Protein AF-A0A9Q0KIS9-F1 (afdb_monomer)

InterPro domains:
  IPR013187 F-box associated beta-propeller, type 3 [PF08268] (16-140)
  IPR017451 F-box associated beta-propeller domain [TIGR01640] (16-141)

Organism: NCBI:txid273540

pLDDT: mean 76.99, std 17.75, range [32.56, 96.44]

Secondary structure (DSSP, 8-state):
------PPP----S-----EEEEEPSTT-EEEEE---SEEE--S--EEETTEEEEEEEETTTTEEEEEEEETTTTEEEEEPPPTT--TTS-EEEEEEETTEEEEEEE-TTS-EEEEEESSTT-GGGEEEEEEE---S-TT-HHHHHHHHHH---

Nearest PDB structures (foldseek):
  8pju-assembly1_A  TM=6.476E-01  e=8.040E-02  synthetic construct
  5n4f-assembly1_A  TM=5.275E-01  e=2.453E-01  Galerina marginata
  5y2z-assembly3_F  TM=4.419E-01  e=1.604E-01  Homo sapiens
  8blw-assembly1_B  TM=4.353E-01  e=4.400E-01  Bacteroides thetaiotaomicron VPI-5482
  5e6s-assembly3_E  TM=5.344E-01  e=5.632E+00  Homo sapiens

Radius of gyration: 17.61 Å; Cα contacts (8 Å, |Δi|>4): 265; chains: 1; bounding box: 42×49×44 Å

Mean predicted aligned error: 11.22 Å

Solvent-accessible surface area (backbone atoms only — not comparable to full-atom values): 9385 Å² total; per-residue (Å²): 136,81,82,86,82,82,74,89,81,84,78,88,67,102,61,70,61,42,78,45,75,50,72,50,87,62,99,77,56,44,78,44,79,46,90,51,63,41,30,45,73,78,55,95,49,54,15,71,42,94,69,20,44,31,30,50,24,30,40,58,92,80,62,46,59,30,34,37,33,44,30,70,88,80,70,42,79,48,79,36,65,56,48,87,93,65,58,73,85,56,63,73,50,53,32,36,62,55,98,86,24,52,26,43,36,35,58,43,96,82,60,28,34,38,38,32,32,31,74,43,83,83,41,44,83,36,49,39,78,76,52,71,50,72,57,77,89,52,92,80,45,64,67,54,50,48,51,44,67,76,64,66,80,132

Structure (mmCIF, N/CA/C/O backbone):
data_AF-A0A9Q0KIS9-F1
#
_entry.id   AF-A0A9Q0KIS9-F1
#
loop_
_atom_site.group_PDB
_atom_site.id
_atom_site.type_symbol
_atom_site.label_atom_id
_atom_site.label_alt_id
_atom_site.label_comp_id
_atom_site.label_asym_id
_atom_site.label_entity_id
_atom_site.label_seq_id
_atom_site.pdbx_PDB_ins_code
_atom_site.Cartn_x
_atom_site.Cartn_y
_atom_site.Cartn_z
_atom_site.occupancy
_atom_site.B_iso_or_equiv
_atom_site.auth_seq_id
_atom_site.auth_comp_id
_atom_site.auth_asym_id
_atom_site.auth_atom_id
_atom_site.pdbx_PDB_model_num
ATOM 1 N N . MET A 1 1 ? -21.658 38.126 9.315 1.00 38.50 1 MET A N 1
ATOM 2 C CA . MET A 1 1 ? -21.407 36.907 10.105 1.00 38.50 1 MET A CA 1
ATOM 3 C C . MET A 1 1 ? -20.634 35.994 9.173 1.00 38.50 1 MET A C 1
ATOM 5 O O . MET A 1 1 ? -21.249 35.427 8.286 1.00 38.50 1 MET A O 1
ATOM 9 N N . TYR A 1 2 ? -19.303 36.038 9.229 1.00 36.03 2 TYR A N 1
ATOM 10 C CA . TYR A 1 2 ? -18.444 35.225 8.365 1.00 36.03 2 TYR A CA 1
ATOM 11 C C . TYR A 1 2 ? -18.219 33.882 9.059 1.00 36.03 2 TYR A C 1
ATOM 13 O O . TYR A 1 2 ? -17.902 33.867 10.246 1.00 36.03 2 TYR A O 1
ATOM 21 N N . GLU A 1 3 ? -18.450 32.785 8.345 1.00 41.38 3 GLU A N 1
ATOM 22 C CA . GLU A 1 3 ? -18.089 31.442 8.797 1.00 41.38 3 GLU A CA 1
ATOM 23 C C . GLU A 1 3 ? -16.563 31.308 8.740 1.00 41.38 3 GLU A C 1
ATOM 25 O O . GLU A 1 3 ? -15.950 31.515 7.691 1.00 41.38 3 GLU A 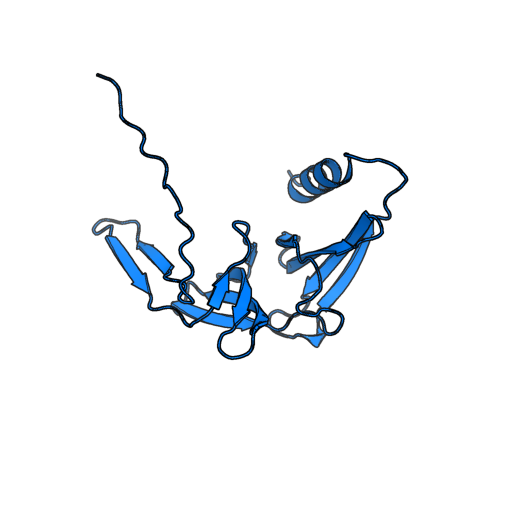O 1
ATOM 30 N N . GLU A 1 4 ? -15.939 31.014 9.880 1.00 39.81 4 GLU A N 1
ATOM 31 C CA . GLU A 1 4 ? -14.526 30.652 9.940 1.00 39.81 4 GLU A CA 1
ATOM 32 C C . GLU A 1 4 ? -14.370 29.210 9.449 1.00 39.81 4 GLU A C 1
ATOM 34 O O . GLU A 1 4 ? -14.816 28.264 10.096 1.00 39.81 4 GLU A O 1
ATOM 39 N N . TYR A 1 5 ? -13.740 29.042 8.287 1.00 42.53 5 TYR A N 1
ATOM 40 C CA . TYR A 1 5 ? -13.314 27.738 7.791 1.00 42.53 5 TYR A CA 1
ATOM 41 C C . TYR A 1 5 ? -11.882 27.481 8.258 1.00 42.53 5 TYR A C 1
ATOM 43 O O . TYR A 1 5 ? -10.929 28.058 7.732 1.00 42.53 5 TYR A O 1
ATOM 51 N N . THR A 1 6 ? -11.727 26.602 9.244 1.00 42.22 6 THR A N 1
ATOM 52 C CA . THR A 1 6 ? -10.417 26.097 9.660 1.00 42.22 6 THR A CA 1
ATOM 53 C C . THR A 1 6 ? -10.070 24.885 8.804 1.00 42.22 6 THR A C 1
ATOM 55 O O . THR A 1 6 ? -10.648 23.812 8.963 1.00 42.22 6 THR A O 1
ATOM 58 N N . PHE A 1 7 ? -9.133 25.053 7.874 1.00 41.19 7 PHE A N 1
ATOM 59 C CA . PHE A 1 7 ? -8.521 23.934 7.158 1.00 41.19 7 PHE A CA 1
ATOM 60 C C . PHE A 1 7 ? -7.570 23.183 8.105 1.00 41.19 7 PHE A C 1
ATOM 62 O O . PHE A 1 7 ? -6.875 23.836 8.888 1.00 41.19 7 PHE A O 1
ATOM 69 N N . PRO A 1 8 ? -7.492 21.841 8.054 1.00 36.25 8 PRO A N 1
ATOM 70 C CA . PRO A 1 8 ? -6.537 21.104 8.870 1.00 36.25 8 PRO A CA 1
ATOM 71 C C . PRO A 1 8 ? -5.104 21.494 8.477 1.00 36.25 8 PRO A C 1
ATOM 73 O O . PRO A 1 8 ? -4.677 21.283 7.341 1.00 36.25 8 PRO A O 1
ATOM 76 N N . GLN A 1 9 ? -4.362 22.080 9.420 1.00 36.84 9 GLN A N 1
ATOM 77 C CA . GLN A 1 9 ? -2.913 22.224 9.315 1.00 36.84 9 GLN A CA 1
ATOM 78 C C . GLN A 1 9 ? -2.264 20.899 9.713 1.00 36.84 9 GLN A C 1
ATOM 80 O O . GLN A 1 9 ? -2.479 20.407 10.818 1.00 36.84 9 GLN A O 1
ATOM 85 N N . VAL A 1 10 ? -1.472 20.328 8.807 1.00 37.47 10 VAL A N 1
ATOM 86 C CA . VAL A 1 10 ? -0.609 19.181 9.099 1.00 37.47 10 VAL A CA 1
ATOM 87 C C . VAL A 1 10 ? 0.781 19.727 9.406 1.00 37.47 10 VAL A C 1
ATOM 89 O O . VAL A 1 10 ? 1.466 20.221 8.510 1.00 37.47 10 VAL A O 1
ATOM 92 N N . THR A 1 11 ? 1.181 19.664 10.674 1.00 32.56 11 THR A N 1
ATOM 93 C CA . THR A 1 11 ? 2.556 19.929 11.111 1.00 32.56 11 THR A CA 1
ATOM 94 C C . THR A 1 11 ? 3.303 18.601 11.105 1.00 32.56 11 THR A C 1
ATOM 96 O O . THR A 1 11 ? 2.927 17.684 11.830 1.00 32.56 11 THR A O 1
ATOM 99 N N . ILE A 1 12 ? 4.332 18.474 10.267 1.00 41.53 12 ILE A N 1
ATOM 100 C CA . ILE A 1 12 ? 5.196 17.290 10.243 1.00 41.53 12 ILE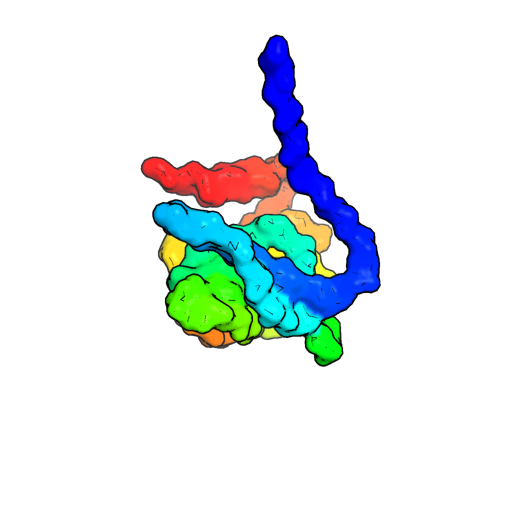 A CA 1
ATOM 101 C C . ILE A 1 12 ? 6.306 17.531 11.269 1.00 41.53 12 ILE A C 1
ATOM 103 O O . ILE A 1 12 ? 7.300 18.189 10.971 1.00 41.53 12 ILE A O 1
ATOM 107 N N . GLU A 1 13 ? 6.106 17.055 12.495 1.00 39.78 13 GLU A N 1
ATOM 108 C CA . GLU A 1 13 ? 7.193 16.872 13.459 1.00 39.78 13 GLU A CA 1
ATOM 109 C C . GLU A 1 13 ? 7.700 15.424 13.330 1.00 39.78 13 GLU A C 1
ATOM 111 O O . GLU A 1 13 ? 6.901 14.517 13.099 1.00 39.78 13 GLU A O 1
ATOM 116 N N . GLU A 1 14 ? 9.016 15.198 13.413 1.00 44.97 14 GLU A N 1
ATOM 117 C CA . GLU A 1 14 ? 9.650 13.874 13.279 1.00 44.97 14 GLU A CA 1
ATOM 118 C C . GLU A 1 14 ? 9.183 12.906 14.387 1.00 44.97 14 GLU A C 1
ATOM 120 O O . GLU A 1 14 ? 9.858 12.713 15.395 1.00 44.97 14 GLU A O 1
ATOM 125 N N . TYR A 1 15 ? 8.021 12.275 14.207 1.00 44.94 15 TYR A N 1
ATOM 126 C CA . TYR A 1 15 ? 7.494 11.242 15.097 1.00 44.94 15 TYR A CA 1
ATOM 127 C C . TYR A 1 15 ? 7.070 10.013 14.288 1.00 44.94 15 TYR A C 1
ATOM 129 O O . TYR A 1 15 ? 6.259 10.072 13.369 1.00 44.94 15 TYR A O 1
ATOM 137 N N . THR A 1 16 ? 7.652 8.868 14.637 1.00 56.06 16 THR A N 1
ATOM 138 C CA . THR A 1 16 ? 7.565 7.563 13.955 1.00 56.06 16 THR A CA 1
ATOM 139 C C . THR A 1 16 ? 6.250 6.807 14.204 1.00 56.06 16 THR A C 1
ATOM 141 O O . THR A 1 16 ? 6.210 5.574 14.132 1.00 56.06 16 THR A O 1
ATOM 144 N N . HIS A 1 17 ? 5.171 7.526 14.520 1.00 63.41 17 HIS A N 1
ATOM 145 C CA . HIS A 1 17 ? 3.875 6.956 14.874 1.00 63.41 17 HIS A CA 1
ATOM 146 C C . HIS A 1 17 ? 2.781 7.547 13.984 1.00 63.41 17 HIS A C 1
ATOM 148 O O . HIS A 1 17 ? 2.532 8.750 14.016 1.00 63.41 17 HIS A O 1
ATOM 154 N N . THR A 1 18 ? 2.147 6.700 13.172 1.00 69.75 18 THR A N 1
ATOM 155 C CA . THR A 1 18 ? 0.957 7.091 12.412 1.00 69.75 18 THR A CA 1
ATOM 156 C C . THR A 1 18 ? -0.271 6.811 13.267 1.00 69.75 18 THR A C 1
ATOM 158 O O . THR A 1 18 ? -0.656 5.656 13.433 1.00 69.75 18 THR A O 1
ATOM 161 N N . ASP A 1 19 ? -0.902 7.870 13.761 1.00 75.00 19 ASP A N 1
ATOM 162 C CA . ASP A 1 19 ? -2.233 7.800 14.357 1.00 75.00 19 ASP A CA 1
ATOM 163 C C . ASP A 1 19 ? -3.295 7.800 13.257 1.00 75.00 19 ASP A C 1
ATOM 165 O O . ASP A 1 19 ? -3.316 8.695 12.407 1.00 75.00 19 ASP A O 1
ATOM 169 N N . ILE A 1 20 ? -4.218 6.835 13.288 1.00 76.50 20 ILE A N 1
ATOM 170 C CA . ILE A 1 20 ? -5.411 6.879 12.439 1.00 76.50 20 ILE A CA 1
ATOM 171 C C . ILE A 1 20 ? -6.633 7.192 13.280 1.00 76.50 20 ILE A C 1
ATOM 173 O O . ILE A 1 20 ? -6.976 6.495 14.233 1.00 76.50 20 ILE A O 1
ATOM 177 N N . TRP A 1 21 ? -7.331 8.238 12.862 1.00 83.94 21 TRP A N 1
ATOM 178 C CA . TRP A 1 21 ? -8.596 8.647 13.437 1.00 83.94 21 TRP A CA 1
ATOM 179 C C . TRP A 1 21 ? -9.728 8.214 12.520 1.00 83.94 21 TRP A C 1
ATOM 181 O O . TRP A 1 21 ? -9.785 8.608 11.356 1.00 83.94 21 TRP A O 1
ATOM 191 N N . VAL A 1 22 ? -10.650 7.422 13.060 1.00 84.00 22 VAL A N 1
ATOM 192 C CA . VAL A 1 22 ? -11.856 7.004 12.346 1.00 84.00 22 VAL A CA 1
ATOM 193 C C . VAL A 1 22 ? -13.036 7.804 12.866 1.00 84.00 22 VAL A C 1
ATOM 195 O O . VAL A 1 22 ? -13.310 7.833 14.070 1.00 84.00 22 VAL A O 1
ATOM 198 N N . TYR A 1 23 ? -13.748 8.444 11.942 1.00 86.50 23 TYR A N 1
ATOM 199 C CA . TYR A 1 23 ? -15.023 9.084 12.223 1.00 86.50 23 TYR A CA 1
ATOM 200 C C . TYR A 1 23 ? -16.163 8.146 11.857 1.00 86.50 23 TYR A C 1
ATOM 202 O O . TYR A 1 23 ? -16.311 7.752 10.702 1.00 86.50 23 TYR A O 1
ATOM 210 N N . THR A 1 24 ? -16.992 7.806 12.838 1.00 87.94 24 THR A N 1
ATOM 211 C CA . THR A 1 24 ? -18.240 7.085 12.575 1.00 87.94 24 THR A C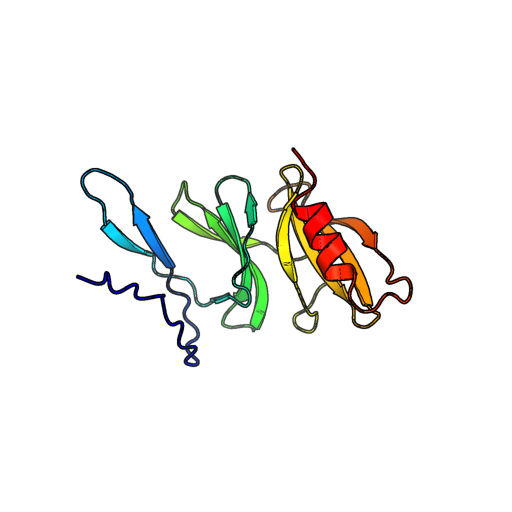A 1
ATOM 212 C C . THR A 1 24 ? -19.347 8.102 12.351 1.00 87.94 24 THR A C 1
ATOM 214 O O . THR A 1 24 ? -19.587 8.935 13.220 1.00 87.94 24 THR A O 1
ATOM 217 N N . VAL A 1 25 ? -20.030 8.036 11.209 1.00 90.50 25 VAL A N 1
ATOM 218 C CA . VAL A 1 25 ? -21.190 8.888 10.912 1.00 90.50 25 VAL A CA 1
ATOM 219 C C . VAL A 1 25 ? -22.459 8.200 11.413 1.00 90.50 25 VAL A C 1
ATOM 221 O O . VAL A 1 25 ? -22.725 7.053 11.063 1.00 90.50 25 VAL A O 1
ATOM 224 N N . GLY A 1 26 ? -23.272 8.891 12.209 1.00 90.31 26 GLY A N 1
ATOM 225 C CA . GLY A 1 26 ? -24.565 8.380 12.659 1.00 90.31 26 GLY A CA 1
ATOM 226 C C . GLY A 1 26 ? -25.141 9.182 13.820 1.00 90.31 26 GLY A C 1
ATOM 227 O O . GLY A 1 26 ? -24.703 10.285 14.124 1.00 90.31 26 GLY A O 1
ATOM 228 N N . THR A 1 27 ? -26.127 8.621 14.513 1.00 87.56 27 THR A N 1
ATOM 229 C CA . THR A 1 27 ? -26.784 9.294 15.647 1.00 87.56 27 THR A CA 1
ATOM 230 C C . THR A 1 27 ? -25.823 9.595 16.803 1.00 87.56 27 THR A C 1
ATOM 232 O O . THR A 1 27 ? -26.028 10.562 17.526 1.00 87.56 27 THR A O 1
ATOM 235 N N . ASN A 1 28 ? -24.755 8.801 16.937 1.00 87.75 28 ASN A N 1
ATOM 236 C CA . ASN A 1 28 ? -23.675 8.985 17.909 1.00 87.75 28 ASN A CA 1
ATOM 237 C C . ASN A 1 28 ? -22.344 9.246 17.195 1.00 87.75 28 ASN A C 1
ATOM 239 O O . ASN A 1 28 ? -21.345 8.570 17.461 1.00 87.75 28 ASN A O 1
ATOM 243 N N . SER A 1 29 ? -22.345 10.183 16.243 1.00 92.88 29 SER A N 1
ATOM 244 C CA . SER A 1 29 ? -21.132 10.508 15.506 1.00 92.88 29 SER A CA 1
ATOM 245 C C . SER A 1 29 ? -19.987 10.867 16.442 1.00 92.88 29 SER A C 1
ATOM 247 O O . SER A 1 29 ? -20.107 11.753 17.288 1.00 92.88 29 SER A O 1
ATOM 249 N N . SER A 1 30 ? -18.865 10.181 16.280 1.00 94.38 30 SER A N 1
ATOM 250 C CA . SER A 1 30 ? -17.699 10.366 17.132 1.00 94.38 30 SER A CA 1
ATOM 251 C C . SER A 1 30 ? -16.421 10.042 16.380 1.00 94.38 30 SER A C 1
ATOM 253 O O . SER A 1 30 ? -16.400 9.229 15.452 1.00 94.38 30 SER A O 1
ATOM 255 N N . TRP A 1 31 ? -15.358 10.717 16.801 1.00 92.31 31 TRP A N 1
ATOM 256 C CA . TRP A 1 31 ? -13.994 10.369 16.449 1.00 92.31 31 TRP A CA 1
ATOM 257 C C . TRP A 1 31 ? -13.467 9.367 17.462 1.00 92.31 31 TRP A C 1
ATOM 259 O O . TRP A 1 31 ? -13.677 9.528 18.666 1.00 92.31 31 TRP A O 1
ATOM 269 N N . ARG A 1 32 ? -12.734 8.371 16.981 1.00 89.25 32 ARG A N 1
ATOM 270 C CA . ARG A 1 32 ? -11.909 7.525 17.836 1.00 89.25 32 ARG A CA 1
ATOM 271 C C . ARG A 1 32 ? -10.559 7.272 17.197 1.00 89.25 32 ARG A C 1
ATOM 273 O O . ARG A 1 32 ? -10.452 7.179 15.974 1.00 89.25 32 ARG A O 1
ATOM 280 N N . LEU A 1 33 ? -9.559 7.154 18.055 1.00 86.12 33 LEU A N 1
ATOM 281 C CA . LEU A 1 33 ? -8.220 6.756 17.674 1.00 86.12 33 LEU A CA 1
ATOM 282 C C . LEU A 1 33 ? -8.182 5.237 17.512 1.00 86.12 33 LEU A C 1
ATOM 284 O O . LEU A 1 33 ? -8.672 4.503 18.373 1.00 86.12 33 LEU A O 1
ATOM 288 N N . ILE A 1 34 ? -7.590 4.783 16.418 1.00 79.06 34 ILE A N 1
ATOM 289 C CA . ILE A 1 34 ? -7.130 3.412 16.265 1.00 79.06 34 ILE A CA 1
ATOM 290 C C . ILE A 1 34 ? -5.622 3.470 16.431 1.00 79.06 34 ILE A C 1
ATOM 292 O O . ILE A 1 34 ? -4.935 4.084 15.614 1.00 79.06 34 ILE A O 1
ATOM 296 N N . GLU A 1 35 ? -5.131 2.871 17.517 1.00 72.38 35 GLU A N 1
ATOM 297 C CA . GLU A 1 35 ? -3.698 2.811 17.792 1.00 72.38 35 GLU A CA 1
ATOM 298 C C . GLU A 1 35 ? -2.993 2.150 16.604 1.00 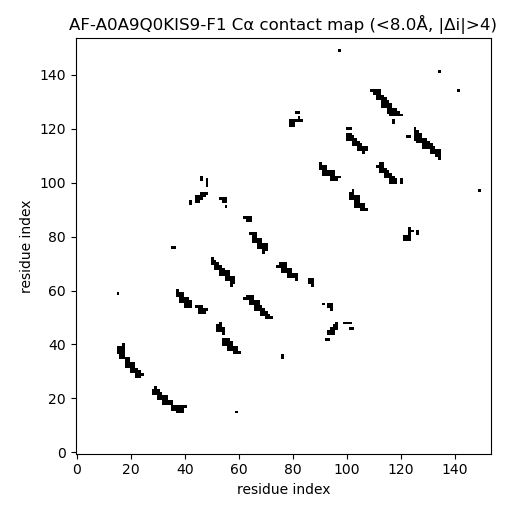72.38 35 GLU A C 1
ATOM 300 O O . GLU A 1 35 ? -3.251 0.994 16.253 1.00 72.38 35 GLU A O 1
ATOM 305 N N . GLY A 1 36 ? -2.154 2.940 15.938 1.00 65.19 36 GLY A N 1
ATOM 306 C CA . GLY A 1 36 ? -1.443 2.521 14.749 1.00 65.19 36 GLY A CA 1
ATOM 307 C C . GLY A 1 36 ? -0.205 1.709 15.090 1.00 65.19 36 GLY A C 1
ATOM 308 O O . GLY A 1 36 ? 0.418 1.853 16.143 1.00 65.19 36 GLY A O 1
ATOM 309 N N . ALA A 1 37 ? 0.200 0.859 14.157 1.00 63.16 37 ALA A N 1
ATOM 310 C CA . ALA A 1 37 ? 1.564 0.354 14.154 1.00 63.16 37 ALA A CA 1
ATOM 311 C C . ALA A 1 37 ? 2.532 1.470 13.716 1.00 63.16 37 ALA A C 1
ATOM 313 O O . ALA A 1 37 ? 2.140 2.445 13.071 1.00 63.16 37 ALA A O 1
ATOM 314 N N . THR A 1 38 ? 3.807 1.342 14.087 1.00 79.50 38 THR A N 1
ATOM 315 C CA . THR A 1 38 ? 4.862 2.315 13.769 1.00 79.50 38 THR A CA 1
ATOM 316 C C . THR A 1 38 ? 5.193 2.282 12.276 1.00 79.50 38 THR A C 1
ATOM 318 O O . THR A 1 38 ? 6.155 1.648 11.839 1.00 79.50 38 THR A O 1
ATOM 321 N N . TYR A 1 39 ? 4.348 2.940 11.491 1.00 81.44 39 TYR A N 1
ATOM 322 C CA . TYR A 1 39 ? 4.531 3.208 10.073 1.00 81.44 39 TYR A CA 1
ATOM 323 C C . TYR A 1 39 ? 4.694 4.711 9.856 1.00 81.44 39 TYR A C 1
AT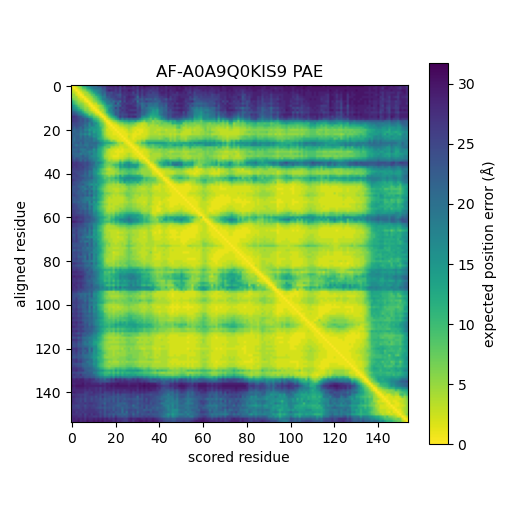OM 325 O O . TYR A 1 39 ? 4.154 5.516 10.614 1.00 81.44 39 TYR A O 1
ATOM 333 N N . SER A 1 40 ? 5.401 5.085 8.797 1.00 81.75 40 SER A N 1
ATOM 334 C CA . SER A 1 40 ? 5.463 6.455 8.287 1.00 81.75 40 SER A CA 1
ATOM 335 C C . SER A 1 40 ? 4.846 6.477 6.895 1.00 81.75 40 SER A C 1
ATOM 337 O O . SER A 1 40 ? 5.388 5.861 5.980 1.00 81.75 40 SER A O 1
ATOM 339 N N . ILE A 1 41 ? 3.691 7.128 6.748 1.00 81.06 41 ILE A N 1
ATOM 340 C CA . ILE A 1 41 ? 2.995 7.264 5.462 1.00 81.06 41 ILE A CA 1
ATOM 341 C C . ILE A 1 41 ? 3.633 8.406 4.663 1.00 81.06 41 ILE A C 1
ATOM 343 O O . ILE A 1 41 ? 3.744 9.524 5.161 1.00 81.06 41 ILE A O 1
ATOM 347 N N . HIS A 1 42 ? 4.020 8.132 3.415 1.00 71.75 42 HIS A N 1
ATOM 348 C CA . HIS A 1 42 ? 4.758 9.090 2.573 1.00 71.75 42 HIS A CA 1
ATOM 349 C C . HIS A 1 42 ? 3.875 9.920 1.643 1.00 71.75 42 HIS A C 1
ATOM 351 O O . HIS A 1 42 ? 4.331 10.912 1.082 1.00 71.75 42 HIS A O 1
ATOM 357 N N . SER A 1 43 ? 2.614 9.526 1.456 1.00 69.50 43 SER A N 1
ATOM 358 C CA . SER A 1 43 ? 1.719 10.147 0.478 1.00 69.50 43 SER A CA 1
ATOM 359 C C . SER A 1 43 ? 0.354 10.478 1.067 1.00 69.50 43 SER A C 1
ATOM 361 O O . SER A 1 43 ? -0.206 9.718 1.854 1.00 69.50 43 SER A O 1
ATOM 363 N N . ARG A 1 44 ? -0.208 11.615 0.637 1.00 67.88 44 ARG A N 1
ATOM 364 C CA . ARG A 1 44 ? -1.610 11.981 0.912 1.00 67.88 44 ARG A CA 1
ATOM 365 C C . ARG A 1 44 ? -2.597 11.172 0.070 1.00 67.88 44 ARG A C 1
ATOM 367 O O . ARG A 1 44 ? -3.768 11.057 0.431 1.00 67.88 44 ARG A O 1
ATOM 374 N N . ASN A 1 45 ? -2.136 10.642 -1.055 1.00 80.50 45 ASN A N 1
ATOM 375 C CA . ASN A 1 45 ? -2.967 9.860 -1.952 1.00 80.50 45 ASN A CA 1
ATOM 376 C C . ASN A 1 45 ? -3.112 8.432 -1.422 1.00 80.50 45 ASN A C 1
ATOM 378 O O . ASN A 1 45 ? -2.205 7.895 -0.782 1.00 80.50 45 ASN A O 1
ATOM 382 N N . HIS A 1 46 ? -4.258 7.831 -1.708 1.00 87.62 46 HIS A N 1
ATOM 383 C CA . HIS A 1 46 ? -4.610 6.498 -1.254 1.00 87.62 46 HIS A CA 1
ATOM 384 C C . HIS A 1 46 ? -5.501 5.798 -2.274 1.00 87.62 46 HIS A C 1
ATOM 386 O O . HIS A 1 46 ? -6.212 6.451 -3.037 1.00 87.62 46 HIS A O 1
ATOM 392 N N . ALA A 1 47 ? -5.502 4.469 -2.236 1.00 92.56 47 ALA A N 1
ATOM 393 C CA . ALA A 1 47 ? -6.417 3.648 -3.019 1.00 92.56 47 ALA A CA 1
ATOM 394 C C . ALA A 1 47 ? -7.426 2.950 -2.107 1.00 92.56 47 ALA A C 1
ATOM 396 O O . ALA A 1 47 ? -7.045 2.391 -1.077 1.00 92.56 47 ALA A O 1
ATOM 397 N N . LEU A 1 48 ? -8.698 2.940 -2.501 1.00 93.31 48 LEU A N 1
ATOM 398 C CA . LEU A 1 48 ? -9.742 2.160 -1.842 1.00 93.31 48 LEU A CA 1
ATOM 399 C C . LEU A 1 48 ? -10.027 0.911 -2.678 1.00 93.31 48 LEU A C 1
ATOM 401 O O . LEU A 1 48 ? -10.618 1.006 -3.746 1.00 93.31 48 LEU A O 1
ATOM 405 N N . VAL A 1 49 ? -9.603 -0.257 -2.198 1.00 95.06 49 VAL A N 1
ATOM 406 C CA . VAL A 1 49 ? -9.753 -1.543 -2.900 1.00 95.06 49 VAL A CA 1
ATOM 407 C C . VAL A 1 49 ? -10.156 -2.602 -1.884 1.00 95.06 49 VAL A C 1
ATOM 409 O O . VAL A 1 49 ? -9.635 -2.608 -0.775 1.00 95.06 49 VAL A O 1
ATOM 412 N N . ASN A 1 50 ? -11.085 -3.496 -2.229 1.00 93.38 50 ASN A N 1
ATOM 413 C CA . ASN A 1 50 ? -11.507 -4.603 -1.355 1.00 93.38 50 ASN A CA 1
ATOM 414 C C . ASN A 1 50 ? -11.883 -4.177 0.078 1.00 93.38 50 ASN A C 1
ATOM 416 O O . ASN A 1 50 ? -11.539 -4.855 1.039 1.00 93.38 50 ASN A O 1
ATOM 420 N N . GLY A 1 51 ? -12.561 -3.033 0.229 1.00 93.06 51 GLY A N 1
ATOM 421 C CA . GLY A 1 51 ? -12.989 -2.539 1.544 1.00 93.06 51 GLY A CA 1
ATOM 422 C C . GLY A 1 51 ? -11.850 -2.035 2.439 1.00 93.06 51 GLY A C 1
ATOM 423 O O . GLY A 1 51 ? -12.076 -1.797 3.622 1.00 93.06 51 GLY A O 1
ATOM 424 N N . ALA A 1 52 ? -10.649 -1.841 1.890 1.00 94.00 52 ALA A N 1
ATOM 425 C CA . ALA A 1 52 ? -9.500 -1.316 2.610 1.00 94.00 52 ALA A CA 1
ATOM 426 C C . ALA A 1 52 ? -8.908 -0.092 1.904 1.00 94.00 52 ALA A C 1
ATOM 428 O O . ALA A 1 52 ? -8.860 -0.006 0.673 1.00 94.00 52 ALA A O 1
ATOM 429 N N . ILE A 1 53 ? -8.442 0.866 2.699 1.00 92.19 53 ILE A N 1
ATOM 430 C CA . ILE A 1 53 ? -7.693 2.032 2.226 1.00 92.19 53 ILE A CA 1
ATOM 431 C C . ILE A 1 53 ? -6.193 1.721 2.258 1.00 92.19 53 ILE A C 1
ATOM 433 O O . ILE A 1 53 ? -5.716 1.097 3.203 1.00 92.19 53 ILE A O 1
ATOM 437 N N . HIS A 1 54 ? -5.459 2.129 1.224 1.00 92.44 54 HIS A N 1
ATOM 438 C CA . HIS A 1 54 ? -4.066 1.745 1.006 1.00 92.44 54 HIS A CA 1
ATOM 439 C C . HIS A 1 54 ? -3.152 2.946 0.813 1.00 92.44 54 HIS A C 1
ATOM 441 O O . HIS A 1 54 ? -3.488 3.858 0.058 1.00 92.44 54 HIS A O 1
ATOM 447 N N . TRP A 1 55 ? -1.955 2.881 1.393 1.00 90.31 55 TRP A N 1
ATOM 448 C CA . TRP A 1 55 ? -0.899 3.883 1.260 1.00 90.31 55 TRP A CA 1
ATOM 449 C C . TRP A 1 55 ? 0.460 3.247 0.998 1.00 90.31 55 TRP A C 1
ATOM 451 O O . TRP A 1 55 ? 0.720 2.117 1.408 1.00 90.31 55 TRP A O 1
ATOM 461 N N . ILE A 1 56 ? 1.363 4.017 0.395 1.00 89.56 56 ILE A N 1
ATOM 462 C CA . ILE A 1 56 ? 2.795 3.732 0.480 1.00 89.56 56 ILE A CA 1
ATOM 463 C C . ILE A 1 56 ? 3.303 4.226 1.831 1.00 89.56 56 ILE A C 1
ATOM 465 O O . ILE A 1 56 ? 3.111 5.389 2.199 1.00 89.56 56 ILE A O 1
ATOM 469 N N . ALA A 1 57 ? 3.950 3.330 2.568 1.00 87.12 57 ALA A N 1
ATOM 470 C CA . ALA A 1 57 ? 4.481 3.618 3.887 1.00 87.12 57 ALA A CA 1
ATOM 471 C C . ALA A 1 57 ? 5.832 2.938 4.109 1.00 87.12 57 ALA A C 1
ATOM 473 O O . ALA A 1 57 ? 6.177 1.957 3.452 1.00 87.12 57 ALA A O 1
ATOM 474 N N . THR A 1 58 ? 6.573 3.435 5.091 1.00 85.81 58 THR A N 1
ATOM 475 C CA . THR A 1 58 ? 7.770 2.785 5.622 1.00 85.81 58 THR A CA 1
ATOM 476 C C . THR A 1 58 ? 7.469 2.160 6.977 1.00 85.81 58 THR A C 1
ATOM 478 O O . THR A 1 58 ? 6.946 2.825 7.868 1.00 85.81 58 THR A O 1
ATOM 481 N N . GLY A 1 59 ? 7.804 0.878 7.139 1.00 82.81 59 GLY A N 1
ATOM 482 C CA . GLY A 1 59 ? 7.694 0.161 8.412 1.00 82.81 59 GLY A CA 1
ATOM 483 C C . GLY A 1 59 ? 8.866 0.410 9.359 1.00 82.81 59 GLY A C 1
ATOM 484 O O . GLY A 1 59 ? 10.023 0.448 8.934 1.00 82.81 59 GLY A O 1
ATOM 485 N N . MET A 1 60 ? 8.568 0.518 10.656 1.00 75.62 60 MET A N 1
ATOM 486 C CA . MET A 1 60 ? 9.556 0.667 11.728 1.00 75.62 60 MET A CA 1
ATOM 487 C C . MET A 1 60 ? 9.436 -0.463 12.764 1.00 75.62 60 MET A C 1
ATOM 489 O O . MET A 1 60 ? 8.314 -0.828 13.118 1.00 75.62 60 MET A O 1
ATOM 493 N N . PRO A 1 61 ? 10.559 -0.984 13.302 1.00 66.56 61 PRO A N 1
ATOM 494 C CA . PRO A 1 61 ? 11.946 -0.707 12.917 1.00 66.56 61 PRO A CA 1
ATOM 495 C C . PRO A 1 61 ? 12.344 -1.494 11.654 1.00 66.56 61 PRO A C 1
ATOM 497 O O . PRO A 1 61 ? 12.007 -2.666 11.523 1.00 66.56 61 PRO A O 1
ATOM 500 N N . GLY A 1 62 ? 13.092 -0.880 10.733 1.00 68.50 62 GLY A N 1
ATOM 501 C CA . GLY A 1 62 ? 13.626 -1.585 9.553 1.00 68.50 62 GLY A CA 1
ATOM 502 C C . GLY A 1 62 ? 13.604 -0.780 8.259 1.00 68.50 62 GLY A C 1
ATOM 503 O O . GLY A 1 62 ? 14.309 -1.132 7.322 1.00 68.50 62 GLY A O 1
ATOM 504 N N . HIS A 1 63 ? 12.854 0.320 8.231 1.00 76.25 63 HIS A N 1
ATOM 505 C CA . HIS A 1 63 ? 12.774 1.261 7.115 1.00 76.25 63 HIS A CA 1
ATOM 506 C C . HIS A 1 63 ? 12.341 0.628 5.778 1.00 76.25 63 HIS A C 1
ATOM 508 O O . HIS A 1 63 ? 12.525 1.220 4.723 1.00 76.25 63 HIS A O 1
ATOM 514 N N . SER A 1 64 ? 11.726 -0.556 5.785 1.00 83.19 64 SER A N 1
ATOM 515 C CA . SER A 1 64 ? 11.261 -1.192 4.551 1.00 83.19 64 SER A CA 1
ATOM 516 C C . SER A 1 64 ? 10.034 -0.469 4.005 1.00 83.19 64 SER A C 1
ATOM 518 O O . SER A 1 64 ? 9.051 -0.297 4.736 1.00 83.19 64 SER A O 1
ATOM 520 N N . ILE A 1 65 ? 10.073 -0.105 2.724 1.00 86.62 65 ILE A N 1
ATOM 521 C CA . ILE A 1 65 ? 8.917 0.422 2.003 1.00 86.62 65 ILE A CA 1
ATOM 522 C C . ILE A 1 65 ? 7.918 -0.706 1.716 1.00 86.62 65 ILE A C 1
ATOM 524 O O . ILE A 1 65 ? 8.299 -1.830 1.379 1.00 86.62 65 ILE A O 1
ATOM 528 N N . LEU A 1 66 ? 6.635 -0.428 1.923 1.00 89.69 66 LEU A N 1
ATOM 529 C CA . LEU A 1 66 ? 5.541 -1.386 1.802 1.00 89.69 66 LEU A CA 1
ATOM 530 C C . LEU A 1 66 ? 4.237 -0.679 1.435 1.00 89.69 66 LEU A C 1
ATOM 532 O O . LEU A 1 66 ? 4.122 0.545 1.522 1.00 89.69 66 LEU A O 1
ATOM 536 N N . VAL A 1 67 ? 3.236 -1.475 1.070 1.00 92.00 67 VAL A N 1
ATOM 537 C CA . VAL A 1 67 ? 1.854 -1.009 0.986 1.00 92.00 67 VAL A CA 1
ATOM 538 C C . VAL A 1 67 ? 1.191 -1.248 2.337 1.00 92.00 67 VAL A C 1
ATOM 540 O O . VAL A 1 67 ? 1.041 -2.391 2.765 1.00 92.00 67 VAL A O 1
ATOM 543 N N . LEU A 1 68 ? 0.798 -0.183 3.023 1.00 91.00 68 LEU A N 1
ATOM 544 C CA . LEU A 1 68 ? 0.017 -0.259 4.251 1.00 91.00 68 LEU A CA 1
ATOM 545 C C . LEU A 1 68 ? -1.461 -0.222 3.884 1.00 91.00 68 LEU A C 1
ATOM 547 O O . LEU A 1 68 ? -1.877 0.677 3.163 1.00 91.00 68 LEU A O 1
ATO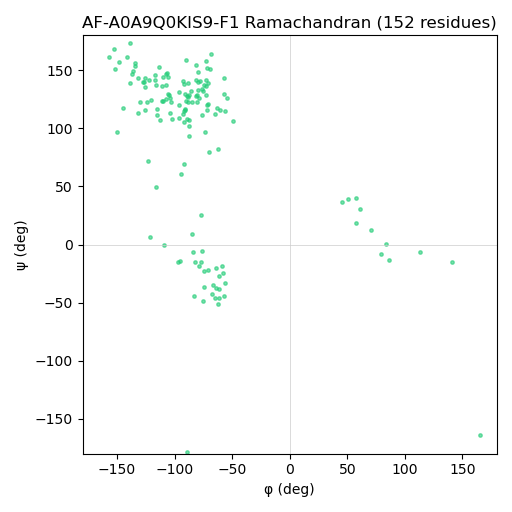M 551 N N . SER A 1 69 ? -2.250 -1.156 4.401 1.00 92.06 69 SER A N 1
ATOM 552 C CA . SER A 1 69 ? -3.704 -1.160 4.260 1.00 92.06 69 SER A CA 1
ATOM 553 C C . SER A 1 69 ? -4.379 -1.019 5.618 1.00 92.06 69 SER A C 1
ATOM 555 O O . SER A 1 69 ? -3.938 -1.661 6.573 1.00 92.06 69 SER A O 1
ATOM 557 N N . PHE A 1 70 ? -5.477 -0.275 5.686 1.00 90.12 70 PHE A N 1
ATOM 558 C CA . PHE A 1 70 ? -6.415 -0.299 6.806 1.00 90.12 70 PHE A CA 1
ATOM 559 C C . PHE A 1 70 ? -7.766 -0.836 6.318 1.00 90.12 70 PHE A C 1
ATOM 561 O O . PHE A 1 70 ? -8.387 -0.244 5.435 1.00 90.12 70 PHE A O 1
ATOM 568 N N . ASP A 1 71 ? -8.180 -1.981 6.855 1.00 91.06 71 ASP A N 1
ATOM 569 C CA . ASP A 1 71 ? -9.424 -2.669 6.496 1.00 91.06 71 ASP A CA 1
ATOM 570 C C . ASP A 1 71 ? -10.582 -2.168 7.361 1.00 91.06 71 ASP A C 1
ATOM 572 O O . ASP A 1 71 ? -10.475 -2.164 8.584 1.00 91.06 71 ASP A O 1
ATOM 576 N N . PHE A 1 72 ? -11.680 -1.735 6.741 1.00 89.12 72 PHE A N 1
ATOM 577 C CA . PHE A 1 72 ? -12.829 -1.195 7.469 1.00 89.12 72 PHE A CA 1
ATOM 578 C C . PHE A 1 72 ? -13.731 -2.266 8.100 1.00 89.12 72 PHE A C 1
ATOM 580 O O . PHE A 1 72 ? -14.515 -1.929 8.983 1.00 89.12 72 PHE A O 1
ATOM 587 N N . GLU A 1 73 ? -13.661 -3.528 7.667 1.00 90.31 73 GLU A N 1
ATOM 588 C CA . GLU A 1 73 ? -14.489 -4.612 8.206 1.00 90.31 73 GLU A CA 1
ATOM 589 C C . GLU A 1 73 ? -13.995 -5.060 9.584 1.00 90.31 73 GLU A C 1
ATOM 591 O O . GLU A 1 73 ? -14.787 -5.178 10.521 1.00 90.31 73 GLU A O 1
ATOM 596 N N . ASP A 1 74 ? -12.689 -5.304 9.717 1.00 90.38 74 ASP A N 1
ATOM 597 C CA . ASP A 1 74 ? -12.084 -5.757 10.974 1.00 90.38 74 ASP A CA 1
ATOM 598 C C . ASP A 1 74 ? -11.215 -4.706 11.674 1.00 90.38 74 ASP A C 1
ATOM 600 O O . ASP A 1 74 ? -10.706 -4.979 12.765 1.00 90.38 74 ASP A O 1
ATOM 604 N N . GLU A 1 75 ? -11.086 -3.519 11.076 1.00 88.12 75 GLU A N 1
ATOM 605 C CA . GLU A 1 75 ? -10.395 -2.342 11.611 1.00 88.12 75 GLU A CA 1
ATOM 606 C C . GLU A 1 75 ? -8.930 -2.591 11.946 1.00 88.12 75 GLU A C 1
ATOM 608 O O . GLU A 1 75 ? -8.405 -2.125 12.963 1.00 88.12 75 GLU A O 1
ATOM 613 N N . LYS A 1 76 ? -8.250 -3.343 11.077 1.00 86.75 76 LYS A N 1
ATOM 614 C CA . LYS A 1 76 ? -6.840 -3.685 11.257 1.00 86.75 76 LYS A CA 1
ATOM 615 C C . LYS A 1 76 ? -5.955 -3.142 10.161 1.00 86.75 76 LYS A C 1
ATOM 617 O O . LYS A 1 76 ? -6.279 -3.143 8.974 1.00 86.75 76 LYS A O 1
ATOM 622 N N . PHE A 1 77 ? -4.751 -2.792 10.595 1.00 87.44 77 PHE A N 1
ATOM 623 C CA . PHE A 1 77 ? -3.628 -2.582 9.706 1.00 87.44 77 PHE A CA 1
ATOM 624 C C . PHE A 1 77 ? -3.085 -3.904 9.195 1.00 87.44 77 PHE A C 1
ATOM 626 O O . PHE A 1 77 ? -2.885 -4.851 9.959 1.00 87.44 77 PHE A O 1
ATOM 633 N N . ARG A 1 78 ? -2.771 -3.936 7.905 1.00 89.81 78 ARG A N 1
ATOM 634 C CA . ARG A 1 78 ? -2.006 -5.015 7.284 1.00 89.81 78 ARG A CA 1
ATOM 635 C C . ARG A 1 78 ? -0.966 -4.410 6.360 1.00 89.81 78 ARG A C 1
ATOM 637 O O . ARG A 1 78 ? -1.164 -3.337 5.800 1.00 89.81 78 ARG A O 1
ATOM 644 N N . SER A 1 79 ? 0.154 -5.097 6.216 1.00 90.75 79 SER A N 1
ATOM 645 C CA . SER A 1 79 ? 1.190 -4.728 5.261 1.00 90.75 79 SER A CA 1
ATOM 646 C C . SER A 1 79 ? 1.157 -5.693 4.089 1.00 90.75 79 SER A C 1
ATOM 648 O O . SER A 1 79 ? 1.227 -6.907 4.292 1.00 90.75 79 SER A O 1
ATOM 650 N N . LEU A 1 80 ? 1.120 -5.157 2.879 1.00 92.94 80 LEU A N 1
ATOM 651 C CA . LEU A 1 80 ? 1.301 -5.895 1.642 1.00 92.94 80 LEU A CA 1
ATOM 652 C C . LEU A 1 80 ? 2.684 -5.582 1.072 1.00 92.94 80 LEU A C 1
ATOM 654 O O . LEU A 1 80 ? 3.198 -4.464 1.177 1.00 92.94 80 LEU A O 1
ATOM 658 N N . SER A 1 81 ? 3.304 -6.588 0.468 1.00 92.12 81 SER A N 1
ATOM 659 C CA . SER A 1 81 ? 4.607 -6.413 -0.160 1.00 92.12 81 SER A CA 1
ATOM 660 C C . SER A 1 81 ? 4.473 -5.731 -1.519 1.00 92.12 81 SER A C 1
ATOM 662 O O . SER A 1 81 ? 3.580 -6.041 -2.311 1.00 92.12 81 SER A O 1
ATOM 664 N N . LEU A 1 82 ? 5.411 -4.834 -1.806 1.00 91.25 82 LEU A N 1
ATOM 665 C CA . LEU A 1 82 ? 5.598 -4.254 -3.132 1.00 91.25 82 LEU A CA 1
ATOM 666 C C . LEU A 1 82 ? 6.116 -5.303 -4.130 1.00 91.25 82 LEU A C 1
ATOM 668 O O . LEU A 1 82 ? 6.622 -6.357 -3.709 1.00 91.25 82 LEU A O 1
ATOM 672 N N . PRO A 1 83 ? 6.031 -5.039 -5.447 1.00 89.69 83 PRO A N 1
ATOM 673 C CA . PRO A 1 83 ? 6.675 -5.896 -6.432 1.00 89.69 83 PRO A CA 1
ATOM 674 C C . PRO A 1 83 ? 8.182 -5.998 -6.139 1.00 89.69 83 PRO A C 1
ATOM 676 O O . PRO A 1 83 ? 8.813 -5.027 -5.731 1.00 89.69 83 PRO A O 1
ATOM 679 N N . LYS A 1 84 ? 8.785 -7.174 -6.354 1.00 85.50 84 LYS A N 1
ATOM 680 C CA . LYS A 1 84 ? 10.190 -7.457 -5.970 1.00 85.50 84 LYS A CA 1
ATOM 681 C C . LYS A 1 84 ? 11.234 -6.537 -6.613 1.00 85.50 84 LYS A C 1
ATOM 683 O O . LYS A 1 84 ? 12.370 -6.511 -6.158 1.00 85.50 84 LYS A O 1
ATOM 688 N N . SER A 1 85 ? 10.872 -5.853 -7.695 1.00 80.25 85 SER A N 1
ATOM 689 C CA . SER A 1 85 ? 11.732 -4.899 -8.396 1.00 80.25 85 SER A CA 1
ATOM 690 C C . SER A 1 85 ? 11.865 -3.553 -7.688 1.00 80.25 85 SER A C 1
ATOM 692 O O . SER A 1 85 ? 12.620 -2.726 -8.176 1.00 80.25 85 SER A O 1
ATOM 694 N N . PHE A 1 86 ? 11.120 -3.329 -6.604 1.00 82.62 86 PHE A N 1
ATOM 695 C CA . PHE A 1 86 ? 11.083 -2.062 -5.890 1.00 82.62 86 PHE A CA 1
ATOM 696 C C . PHE A 1 86 ? 11.815 -2.136 -4.554 1.00 82.62 86 PHE A C 1
ATOM 698 O O . PHE A 1 86 ? 11.812 -3.157 -3.861 1.00 82.62 86 PHE A O 1
ATOM 705 N N . SER A 1 87 ? 12.417 -1.015 -4.194 1.00 74.81 87 SER A N 1
ATOM 706 C CA . SER A 1 87 ? 13.255 -0.794 -3.031 1.00 74.81 87 SER A CA 1
ATOM 707 C C . SER A 1 87 ? 12.947 0.568 -2.404 1.00 74.81 87 SER A C 1
ATOM 709 O O . SER A 1 87 ? 12.176 1.359 -2.938 1.00 74.81 87 SER A O 1
ATOM 711 N N . ILE A 1 88 ? 13.549 0.845 -1.247 1.00 70.19 88 ILE A N 1
ATOM 712 C CA . ILE A 1 88 ? 13.383 2.123 -0.538 1.00 70.19 88 ILE A CA 1
ATOM 713 C C . ILE A 1 88 ? 13.930 3.327 -1.326 1.00 70.19 88 ILE A C 1
ATOM 715 O O . ILE A 1 88 ? 13.570 4.460 -1.032 1.00 70.19 88 ILE A O 1
ATOM 719 N N . GLU A 1 89 ? 14.820 3.086 -2.290 1.00 70.19 89 GLU A N 1
ATOM 720 C CA . GLU A 1 89 ? 15.449 4.136 -3.097 1.00 70.19 89 GLU A CA 1
ATOM 721 C C . GLU A 1 89 ? 14.551 4.585 -4.256 1.00 70.19 89 GLU A C 1
ATOM 723 O O . GLU A 1 89 ? 14.784 5.647 -4.829 1.00 70.19 89 GLU A O 1
ATOM 728 N N . ASP A 1 90 ? 13.516 3.805 -4.584 1.00 72.81 90 ASP A N 1
ATOM 729 C CA . ASP A 1 90 ? 12.599 4.131 -5.668 1.00 72.81 90 ASP A CA 1
ATOM 730 C C . ASP A 1 90 ? 11.634 5.244 -5.246 1.00 72.81 90 ASP A C 1
ATOM 732 O O . ASP A 1 90 ? 10.992 5.186 -4.190 1.00 72.81 90 ASP A O 1
ATOM 736 N N . THR A 1 91 ? 11.485 6.245 -6.115 1.00 70.50 91 THR A N 1
ATOM 737 C CA . THR A 1 91 ? 10.446 7.265 -5.957 1.00 70.50 91 THR A CA 1
ATOM 738 C C . THR A 1 91 ? 9.108 6.626 -6.313 1.00 70.50 91 THR A C 1
ATOM 740 O O . THR A 1 91 ? 8.761 6.464 -7.480 1.00 70.50 91 THR A O 1
ATOM 743 N N . LEU A 1 92 ? 8.379 6.180 -5.289 1.00 70.31 92 LEU A N 1
ATOM 744 C CA . LEU A 1 92 ? 7.051 5.604 -5.460 1.00 70.31 92 LEU A CA 1
ATOM 745 C C . LEU A 1 92 ? 5.980 6.686 -5.410 1.00 70.31 92 LEU A C 1
ATOM 747 O O . LEU A 1 92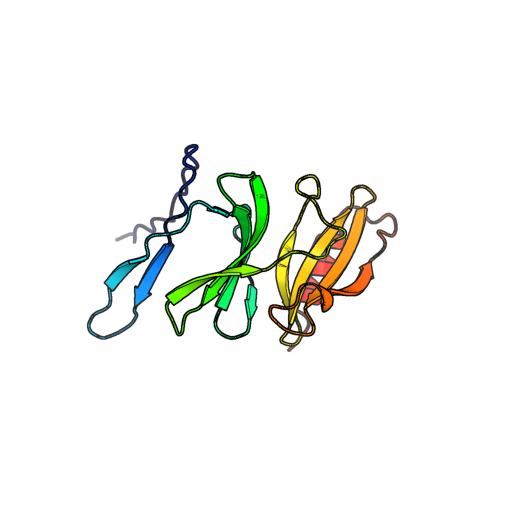 ? 5.816 7.383 -4.407 1.00 70.31 92 LEU A O 1
ATOM 751 N N . ASP A 1 93 ? 5.205 6.751 -6.483 1.00 72.94 93 ASP A N 1
ATOM 752 C CA . ASP A 1 93 ? 4.055 7.630 -6.617 1.00 72.94 93 ASP A CA 1
ATOM 753 C C . ASP A 1 93 ? 2.791 6.928 -6.086 1.00 72.94 93 ASP A C 1
ATOM 755 O O . ASP A 1 93 ? 2.867 5.838 -5.502 1.00 72.94 93 ASP A O 1
ATOM 759 N N . PRO A 1 94 ? 1.607 7.563 -6.144 1.00 79.81 94 PRO A N 1
ATOM 760 C CA . PRO A 1 94 ? 0.504 7.144 -5.313 1.00 79.81 94 PRO A CA 1
ATOM 761 C C . PRO A 1 94 ? -0.050 5.789 -5.734 1.00 79.81 94 PRO A C 1
ATOM 763 O O . PRO A 1 94 ? -0.053 5.420 -6.910 1.00 79.81 94 PRO A O 1
ATOM 766 N N . LEU A 1 95 ? -0.592 5.082 -4.747 1.00 89.06 95 LEU A N 1
ATOM 767 C CA . LEU A 1 95 ? -1.492 3.976 -5.019 1.00 89.06 95 LEU A CA 1
ATOM 768 C C . LEU A 1 95 ? -2.808 4.531 -5.536 1.00 89.06 95 LEU A C 1
ATOM 770 O O . LEU A 1 95 ? -3.330 5.514 -5.002 1.00 89.06 95 LEU A O 1
ATOM 774 N N . VAL A 1 96 ? -3.351 3.861 -6.540 1.00 90.31 96 VAL A N 1
ATOM 775 C CA . VAL A 1 96 ? -4.649 4.187 -7.116 1.00 90.31 96 VAL A CA 1
ATOM 776 C C . VAL A 1 96 ? -5.476 2.924 -7.303 1.00 90.31 96 VAL A C 1
ATOM 778 O O . VAL A 1 96 ? -4.942 1.820 -7.422 1.00 90.31 96 VAL A O 1
ATOM 781 N N . GLU A 1 97 ? -6.793 3.079 -7.288 1.00 91.81 97 GLU A N 1
ATOM 782 C CA . GLU A 1 97 ? -7.697 2.026 -7.738 1.00 91.81 97 GLU A CA 1
ATOM 783 C C . GLU A 1 97 ? -7.852 2.151 -9.259 1.00 91.81 97 GLU A C 1
ATOM 785 O O . GLU A 1 97 ? -8.007 3.256 -9.778 1.00 91.81 97 GLU A O 1
ATOM 790 N N . SER A 1 98 ? -7.727 1.035 -9.979 1.00 89.00 98 SER A N 1
ATOM 791 C CA . SER A 1 98 ? -7.972 0.983 -11.421 1.00 89.00 98 SER A CA 1
ATOM 792 C C . SER A 1 98 ? -8.585 -0.361 -11.803 1.00 89.00 98 SER A C 1
ATOM 794 O O . SER A 1 98 ? -7.962 -1.415 -11.636 1.00 89.00 98 SER A O 1
ATOM 796 N N . GLY A 1 99 ? -9.812 -0.333 -12.328 1.00 88.75 99 GLY A N 1
ATOM 797 C CA . GLY A 1 99 ? -10.509 -1.523 -12.822 1.00 88.75 99 GLY A CA 1
ATOM 798 C C . GLY A 1 99 ? -10.753 -2.596 -11.754 1.00 88.75 99 GLY A C 1
ATOM 799 O O . GLY A 1 99 ? -10.733 -3.786 -12.064 1.00 88.75 99 GLY A O 1
ATOM 800 N N . GLY A 1 100 ? -10.925 -2.192 -10.497 1.00 91.69 100 GLY A N 1
ATOM 801 C CA . GLY A 1 100 ? -11.071 -3.045 -9.319 1.00 91.69 100 GLY A CA 1
ATOM 802 C C . GLY A 1 100 ? -9.752 -3.533 -8.714 1.00 91.69 100 GLY A C 1
ATOM 803 O O . GLY A 1 100 ? -9.777 -4.272 -7.729 1.00 91.69 100 GLY A O 1
ATOM 804 N N . PHE A 1 101 ? -8.603 -3.150 -9.275 1.00 95.00 101 PHE A N 1
ATOM 805 C CA . PHE A 1 101 ? -7.290 -3.595 -8.814 1.00 95.00 101 PHE A CA 1
ATOM 806 C C . PHE A 1 101 ? -6.539 -2.493 -8.075 1.00 95.00 101 PHE A C 1
ATOM 808 O O . PHE A 1 101 ? -6.600 -1.310 -8.420 1.00 95.00 101 PHE A O 1
ATOM 815 N N . LEU A 1 102 ? -5.743 -2.915 -7.092 1.00 95.50 102 LEU A N 1
ATOM 816 C CA . LEU A 1 102 ? -4.753 -2.046 -6.476 1.00 95.50 102 LEU A CA 1
ATOM 817 C C . LEU A 1 102 ? -3.614 -1.810 -7.467 1.00 95.50 102 LEU A C 1
ATOM 819 O O . LEU A 1 102 ? -2.945 -2.760 -7.887 1.00 95.50 102 LEU A O 1
ATOM 823 N N . SER A 1 103 ? -3.400 -0.545 -7.813 1.00 93.06 103 SER A N 1
ATOM 824 C CA . SER A 1 103 ? -2.419 -0.129 -8.806 1.00 93.06 103 SER A CA 1
ATOM 825 C C . SER A 1 103 ? -1.327 0.728 -8.180 1.00 93.06 103 SER A C 1
ATOM 827 O O . SER A 1 103 ? -1.600 1.605 -7.361 1.00 93.06 103 SER A O 1
ATOM 829 N N . LEU A 1 104 ? -0.087 0.462 -8.575 1.00 91.19 104 LEU A N 1
ATOM 830 C CA . LEU A 1 104 ? 1.107 1.196 -8.185 1.00 91.19 104 LEU A CA 1
ATOM 831 C C . LEU A 1 104 ? 1.648 1.950 -9.397 1.00 91.19 104 LEU A C 1
ATOM 833 O O . LEU A 1 104 ? 1.973 1.350 -10.425 1.00 91.19 104 LEU A O 1
ATOM 837 N N . CYS A 1 105 ? 1.777 3.257 -9.230 1.00 86.19 105 CYS A N 1
ATOM 838 C CA . CYS A 1 105 ? 2.348 4.174 -10.199 1.00 86.19 105 CYS A CA 1
ATOM 839 C C . CYS A 1 105 ? 3.824 4.418 -9.854 1.00 86.19 105 CYS A C 1
ATOM 841 O O . CYS A 1 105 ? 4.146 4.696 -8.701 1.00 86.19 105 CYS A O 1
ATOM 843 N N . HIS A 1 106 ? 4.718 4.301 -10.835 1.00 85.19 106 HIS A N 1
ATOM 844 C CA . HIS A 1 106 ? 6.153 4.529 -10.645 1.00 85.19 106 HIS A CA 1
ATOM 845 C C . HIS A 1 106 ? 6.699 5.443 -11.735 1.00 85.19 106 HIS A C 1
ATOM 847 O O . HIS A 1 106 ? 6.773 5.036 -12.900 1.00 85.19 106 HIS A O 1
ATOM 853 N N . TRP A 1 107 ? 7.116 6.646 -11.344 1.00 79.69 107 TRP A N 1
ATOM 854 C CA . TRP A 1 107 ? 7.934 7.516 -12.174 1.00 79.69 107 TRP A CA 1
ATOM 855 C C . TRP A 1 107 ? 9.411 7.182 -12.028 1.00 79.69 107 TRP A C 1
ATOM 857 O O . TRP A 1 107 ? 9.978 7.214 -10.941 1.00 79.69 107 TRP A O 1
ATOM 867 N N . LYS A 1 108 ? 10.042 6.873 -13.153 1.00 80.00 108 LYS A N 1
ATOM 868 C CA . LYS A 1 108 ? 11.470 6.587 -13.215 1.00 80.00 108 LYS A CA 1
ATOM 869 C C . LYS A 1 108 ? 12.262 7.861 -13.462 1.00 80.00 108 LYS A C 1
ATOM 871 O O . LYS A 1 108 ? 11.770 8.809 -14.071 1.00 80.00 108 LYS A O 1
ATOM 876 N N . ASP A 1 109 ? 13.541 7.811 -13.107 1.00 79.44 109 ASP A N 1
ATOM 877 C CA . ASP A 1 109 ? 14.498 8.898 -13.343 1.00 79.44 109 ASP A CA 1
ATOM 878 C C . ASP A 1 109 ? 14.635 9.292 -14.823 1.00 79.44 109 ASP A C 1
ATOM 880 O O . ASP A 1 109 ? 15.023 10.415 -15.140 1.00 79.44 109 ASP A O 1
ATOM 884 N N . ASP A 1 110 ? 14.325 8.374 -15.743 1.00 80.88 110 ASP A N 1
ATOM 885 C CA . ASP A 1 110 ? 14.350 8.609 -17.189 1.00 80.88 110 ASP A CA 1
ATOM 886 C C . ASP A 1 110 ? 13.054 9.242 -17.734 1.00 80.88 110 ASP A C 1
ATOM 888 O O . ASP A 1 110 ? 12.880 9.316 -18.949 1.00 80.88 110 ASP A O 1
ATOM 892 N N . GLY A 1 111 ? 12.149 9.671 -16.846 1.00 77.31 111 GLY A N 1
ATOM 893 C CA . GLY A 1 111 ? 10.857 10.274 -17.177 1.00 77.31 111 GLY A CA 1
ATOM 894 C C . GLY A 1 111 ? 9.777 9.262 -17.556 1.00 77.31 111 GLY A C 1
ATOM 895 O O . GLY A 1 111 ? 8.604 9.623 -17.675 1.00 77.31 111 GLY A O 1
ATOM 896 N N . ASN A 1 112 ? 10.130 7.984 -17.722 1.00 82.69 112 ASN A N 1
ATOM 897 C CA . ASN A 1 112 ? 9.155 6.953 -18.036 1.00 82.69 112 ASN A CA 1
ATOM 898 C C . ASN A 1 112 ? 8.273 6.645 -16.830 1.00 82.69 112 ASN A C 1
ATOM 900 O O . ASN A 1 112 ? 8.689 6.701 -15.673 1.00 82.69 112 ASN A O 1
ATOM 904 N N . PHE A 1 113 ? 7.059 6.214 -17.131 1.00 82.50 113 PHE A N 1
ATOM 905 C CA . PHE A 1 113 ? 6.044 5.930 -16.139 1.00 82.50 113 PHE A CA 1
ATOM 906 C C . PHE A 1 113 ? 5.546 4.496 -16.288 1.00 82.50 113 PHE A C 1
ATOM 908 O O . PHE A 1 113 ? 5.067 4.104 -17.352 1.00 82.50 113 PHE A O 1
ATOM 915 N N . ASP A 1 114 ? 5.652 3.700 -15.228 1.00 87.81 114 ASP A N 1
ATOM 916 C CA . ASP A 1 114 ? 5.124 2.338 -15.191 1.00 87.81 114 ASP A CA 1
ATOM 917 C C . ASP A 1 114 ? 3.883 2.264 -14.301 1.00 87.81 114 ASP A C 1
ATOM 919 O O . ASP A 1 114 ? 3.884 2.768 -13.177 1.00 87.81 114 ASP A O 1
ATOM 923 N N . VAL A 1 115 ? 2.866 1.538 -14.769 1.00 88.69 115 VAL A N 1
ATOM 924 C CA . VAL A 1 115 ? 1.719 1.144 -13.944 1.00 88.69 115 VAL A CA 1
ATOM 925 C C . VAL A 1 115 ? 1.761 -0.352 -13.699 1.00 88.69 115 VAL A C 1
ATOM 927 O O . VAL A 1 115 ? 1.773 -1.167 -14.629 1.00 88.69 115 VAL A O 1
ATOM 930 N N . TRP A 1 116 ? 1.767 -0.711 -12.424 1.00 93.56 116 TRP A N 1
ATOM 931 C CA . TRP A 1 116 ? 1.694 -2.081 -11.942 1.00 93.56 116 TRP A CA 1
ATOM 932 C C . TRP A 1 116 ? 0.348 -2.318 -11.288 1.00 93.56 116 TRP A C 1
ATOM 934 O O . TRP A 1 116 ? -0.157 -1.437 -10.608 1.00 93.56 116 TRP A O 1
ATOM 944 N N . ILE A 1 117 ? -0.210 -3.513 -11.445 1.00 94.88 117 ILE A N 1
ATOM 945 C CA . ILE A 1 117 ? -1.464 -3.905 -10.800 1.00 94.88 117 ILE A CA 1
ATOM 946 C C . ILE A 1 117 ? -1.289 -5.222 -10.054 1.00 94.88 117 ILE A C 1
ATOM 948 O O . ILE A 1 117 ? -0.626 -6.138 -10.548 1.00 94.88 117 ILE A O 1
ATOM 952 N N . MET A 1 118 ? -1.880 -5.322 -8.867 1.00 96.00 118 MET A N 1
ATOM 953 C CA . MET A 1 118 ? -1.930 -6.552 -8.081 1.00 96.00 118 MET A CA 1
ATOM 954 C C . MET A 1 118 ? -3.160 -7.355 -8.511 1.00 96.00 118 MET A C 1
ATOM 956 O O . MET A 1 118 ? -4.280 -7.010 -8.138 1.00 96.00 118 MET A O 1
ATOM 960 N N . LYS A 1 119 ? -2.962 -8.392 -9.335 1.00 95.44 119 LYS A N 1
ATOM 961 C CA . LYS A 1 119 ? -4.069 -9.195 -9.887 1.00 95.44 119 LYS A CA 1
ATOM 962 C C . LYS A 1 119 ? -4.798 -10.006 -8.822 1.00 95.44 119 LY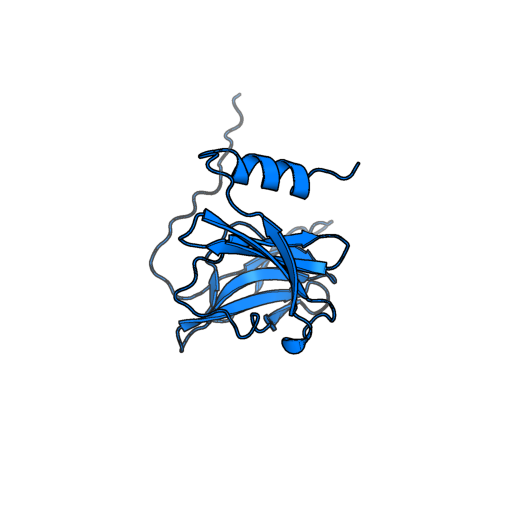S A C 1
ATOM 964 O O . LYS A 1 119 ? -6.024 -10.045 -8.828 1.00 95.44 119 LYS A O 1
ATOM 969 N N . ASP A 1 120 ? -4.040 -10.605 -7.914 1.00 96.44 120 ASP A N 1
ATOM 970 C CA . ASP A 1 120 ? -4.554 -11.380 -6.795 1.00 96.44 120 ASP A CA 1
ATOM 971 C C . ASP A 1 120 ? -4.229 -10.615 -5.517 1.00 96.44 120 ASP A C 1
ATOM 973 O O . ASP A 1 120 ? -3.075 -10.507 -5.091 1.00 96.44 120 ASP A O 1
ATOM 977 N N . TYR A 1 121 ? -5.262 -10.022 -4.928 1.00 95.00 121 TYR A N 1
ATOM 978 C CA . TYR A 1 121 ? -5.101 -9.137 -3.786 1.00 95.00 121 TYR A CA 1
ATOM 979 C C . TYR A 1 121 ? -4.384 -9.829 -2.617 1.00 95.00 121 TYR A C 1
ATOM 981 O O . TYR A 1 121 ? -4.762 -10.914 -2.177 1.00 95.00 121 TYR A O 1
ATOM 989 N N . GLY A 1 122 ? -3.348 -9.173 -2.103 1.00 94.25 122 GLY A N 1
ATOM 990 C CA . GLY A 1 122 ? -2.486 -9.665 -1.035 1.00 94.25 122 GLY A CA 1
ATOM 991 C C . GLY A 1 122 ? -1.321 -10.551 -1.487 1.00 94.25 122 GLY A C 1
ATOM 992 O O . GLY A 1 122 ? -0.396 -10.752 -0.701 1.00 94.25 122 GLY A O 1
ATOM 993 N N . ASP A 1 123 ? -1.307 -11.039 -2.732 1.00 95.56 123 ASP A N 1
ATOM 994 C CA . ASP A 1 123 ? -0.195 -11.839 -3.249 1.00 95.56 123 ASP A CA 1
ATOM 995 C C . ASP A 1 123 ? 0.848 -10.959 -3.945 1.00 95.56 123 ASP A C 1
ATOM 997 O O . ASP A 1 123 ? 0.606 -10.383 -5.007 1.00 95.56 123 ASP A O 1
ATOM 1001 N N . GLN A 1 124 ? 2.056 -10.914 -3.376 1.00 94.44 124 GLN A N 1
ATOM 1002 C CA . GLN A 1 124 ? 3.202 -10.210 -3.950 1.00 94.44 124 GLN A CA 1
ATOM 1003 C C . GLN A 1 124 ? 3.535 -10.682 -5.376 1.00 94.44 124 GLN A C 1
ATOM 1005 O O . GLN A 1 124 ? 4.035 -9.903 -6.187 1.00 94.44 124 GLN A O 1
ATOM 1010 N N . GLN A 1 125 ? 3.319 -11.960 -5.691 1.00 94.75 125 GLN A N 1
ATOM 1011 C CA . GLN A 1 125 ? 3.681 -12.517 -6.997 1.00 94.75 125 GLN A CA 1
ATOM 1012 C C . GLN A 1 125 ? 2.696 -12.127 -8.100 1.00 94.75 125 GLN A C 1
ATOM 1014 O O . GLN A 1 125 ? 3.033 -12.238 -9.278 1.00 94.75 125 GLN A O 1
ATOM 1019 N N . SER A 1 126 ? 1.514 -11.634 -7.727 1.00 95.69 126 SER A N 1
ATOM 1020 C CA . SER A 1 126 ? 0.466 -11.233 -8.664 1.00 95.69 126 SER A CA 1
ATOM 1021 C C . SER A 1 126 ? 0.643 -9.814 -9.215 1.00 95.69 126 SER A C 1
ATOM 1023 O O . SER A 1 126 ? -0.101 -9.393 -10.107 1.00 95.69 126 SER A O 1
ATOM 1025 N N . TRP A 1 127 ? 1.626 -9.067 -8.700 1.00 95.88 127 TRP A N 1
ATOM 1026 C CA . TRP A 1 127 ? 2.007 -7.779 -9.258 1.00 95.88 127 TRP A CA 1
ATOM 1027 C C . TRP A 1 127 ? 2.480 -7.954 -10.699 1.00 95.88 127 TRP A C 1
ATOM 1029 O O . TRP A 1 127 ? 3.510 -8.568 -10.977 1.00 95.88 127 TRP A O 1
ATOM 1039 N N . THR A 1 128 ? 1.737 -7.362 -11.625 1.00 94.56 128 THR A N 1
ATOM 1040 C CA . THR A 1 128 ? 2.029 -7.403 -13.056 1.00 94.56 128 THR A CA 1
ATOM 1041 C C . THR A 1 128 ? 2.101 -5.988 -13.598 1.00 94.56 128 THR A C 1
ATOM 1043 O O . THR A 1 128 ? 1.271 -5.141 -13.275 1.00 94.56 128 THR A O 1
ATOM 1046 N N . LYS A 1 129 ? 3.117 -5.710 -14.416 1.00 92.81 129 LYS A N 1
ATOM 1047 C CA . LYS A 1 129 ? 3.208 -4.434 -15.121 1.00 92.81 129 LYS A CA 1
ATOM 1048 C C . LYS A 1 129 ? 2.152 -4.416 -16.220 1.00 92.81 129 LYS A C 1
ATOM 1050 O O . LYS A 1 129 ? 2.228 -5.229 -17.139 1.00 92.81 129 LYS A O 1
ATOM 1055 N N . GLN A 1 130 ? 1.187 -3.511 -16.117 1.00 89.56 130 GLN A N 1
ATOM 1056 C CA . GLN A 1 130 ? 0.079 -3.418 -17.063 1.00 89.56 130 GLN A CA 1
ATOM 1057 C C . GLN A 1 130 ? 0.482 -2.609 -18.301 1.00 89.56 130 GLN A C 1
ATOM 1059 O O . GLN A 1 130 ? 0.202 -3.027 -19.422 1.00 89.56 130 GLN A O 1
ATOM 1064 N N . PHE A 1 131 ? 1.166 -1.478 -18.116 1.00 84.38 131 PHE A N 1
ATOM 1065 C CA . PHE A 1 131 ? 1.723 -0.689 -19.214 1.00 84.38 131 PHE A CA 1
ATOM 1066 C C . PHE A 1 131 ? 2.889 0.191 -18.753 1.00 84.38 131 PHE A C 1
ATOM 1068 O O . PHE A 1 131 ? 3.058 0.467 -17.564 1.00 84.38 131 PHE A O 1
ATOM 1075 N N . SER A 1 132 ? 3.683 0.625 -19.730 1.00 87.06 132 SER A N 1
ATOM 1076 C CA . SER A 1 132 ? 4.713 1.649 -19.581 1.00 87.06 132 SER A CA 1
ATOM 1077 C C . SER A 1 132 ? 4.386 2.790 -20.531 1.00 87.06 132 SER A C 1
ATOM 1079 O O . SER A 1 132 ? 4.256 2.571 -21.737 1.00 87.06 132 SER A O 1
ATOM 1081 N N . VAL A 1 133 ? 4.265 3.998 -20.002 1.00 81.88 133 VAL A N 1
ATOM 1082 C CA . VAL A 1 133 ? 4.216 5.219 -20.798 1.00 81.88 133 VAL A CA 1
ATOM 1083 C C . VAL A 1 133 ? 5.644 5.729 -20.893 1.00 81.88 133 VAL A C 1
ATOM 1085 O O . VAL A 1 133 ? 6.249 6.102 -19.891 1.00 81.88 133 VAL A O 1
ATOM 1088 N N . MET A 1 134 ? 6.209 5.682 -22.096 1.00 80.50 134 MET A N 1
ATOM 1089 C CA . MET A 1 134 ? 7.516 6.282 -22.339 1.00 80.50 134 MET A CA 1
ATOM 1090 C C . MET A 1 134 ? 7.345 7.790 -22.439 1.00 80.50 134 MET A C 1
ATOM 1092 O O . MET A 1 134 ? 6.437 8.225 -23.150 1.00 80.50 134 MET A O 1
ATOM 1096 N N . GLU A 1 135 ? 8.191 8.576 -21.775 1.00 67.12 135 GLU A N 1
ATOM 1097 C CA . GLU A 1 135 ? 8.169 10.027 -21.959 1.00 67.12 135 GLU A CA 1
ATOM 1098 C C . GLU A 1 135 ? 8.583 10.345 -23.404 1.00 67.12 135 GLU A C 1
ATOM 1100 O O . GLU A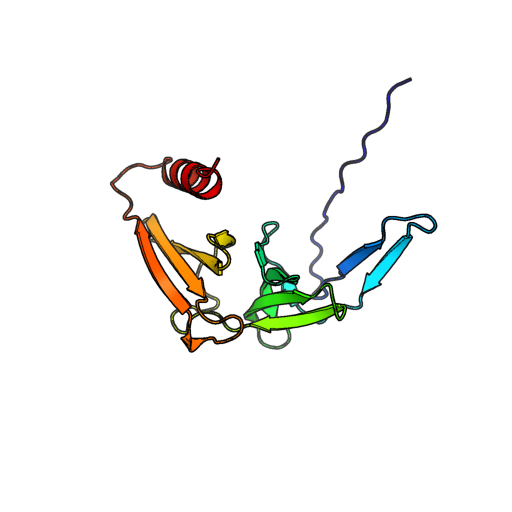 1 135 ? 9.741 10.137 -23.777 1.00 67.12 135 GLU A O 1
ATOM 1105 N N . PRO A 1 136 ? 7.694 10.867 -24.267 1.00 55.91 136 PRO A N 1
ATOM 1106 C CA . PRO A 1 136 ? 8.089 11.269 -25.599 1.00 55.91 136 PRO A CA 1
ATOM 1107 C C . PRO A 1 136 ? 8.483 12.745 -25.538 1.00 55.91 136 PRO A C 1
ATOM 1109 O O . PRO A 1 136 ? 7.758 13.574 -26.062 1.00 55.91 136 PRO A O 1
ATOM 1112 N N . THR A 1 137 ? 9.597 13.121 -24.896 1.00 52.78 137 THR A N 1
ATOM 1113 C CA . THR A 1 137 ? 10.105 14.523 -24.894 1.00 52.78 137 THR A CA 1
ATOM 1114 C C . THR A 1 137 ? 9.033 15.605 -24.635 1.00 52.78 137 THR A C 1
ATOM 1116 O O . THR A 1 137 ? 9.049 16.670 -25.253 1.00 52.78 137 THR A O 1
ATOM 1119 N N . LEU A 1 138 ? 8.055 15.346 -23.764 1.00 49.44 138 LEU A N 1
ATOM 1120 C CA . LEU A 1 138 ? 6.945 16.266 -23.495 1.00 49.44 138 LEU A CA 1
ATOM 1121 C C . LEU A 1 138 ? 6.922 16.594 -22.007 1.00 49.44 138 LEU A C 1
ATOM 1123 O O . LEU A 1 138 ? 6.032 16.179 -21.262 1.00 49.44 138 LEU A O 1
ATOM 1127 N N . SER A 1 139 ? 7.912 17.392 -21.610 1.00 52.09 139 SER A N 1
ATOM 1128 C CA . SER A 1 139 ? 8.008 18.021 -20.299 1.00 52.09 139 SER A CA 1
ATOM 1129 C C . SER A 1 139 ? 6.682 18.712 -19.951 1.00 52.09 139 SER A C 1
ATOM 1131 O O . SER A 1 139 ? 6.348 19.750 -20.531 1.00 52.09 139 SER A O 1
ATOM 1133 N N . GLY A 1 140 ? 5.918 18.120 -19.030 1.00 53.78 140 GLY A N 1
ATOM 1134 C CA . GLY A 1 140 ? 4.693 18.694 -18.459 1.00 53.78 140 GLY A CA 1
ATOM 1135 C C . GLY A 1 140 ? 3.377 17.983 -18.793 1.00 53.78 140 GLY A C 1
ATOM 1136 O O . GLY A 1 140 ? 2.355 18.349 -18.223 1.00 53.78 140 GLY A O 1
ATOM 1137 N N . LEU A 1 141 ? 3.360 16.971 -19.672 1.00 56.62 141 LEU A N 1
ATOM 1138 C CA . LEU A 1 141 ? 2.108 16.271 -20.015 1.00 56.62 141 LEU A CA 1
ATOM 1139 C C . LEU A 1 141 ? 1.870 14.971 -19.247 1.00 56.62 141 LEU A C 1
ATOM 1141 O O . LEU A 1 141 ? 0.739 14.497 -19.243 1.00 56.62 141 LEU A O 1
ATOM 1145 N N . GLY A 1 142 ? 2.871 14.392 -18.582 1.00 55.94 142 GLY A N 1
ATOM 1146 C CA . GLY A 1 142 ? 2.667 13.114 -17.893 1.00 55.94 142 GLY A CA 1
ATOM 1147 C C . GLY A 1 142 ? 1.698 13.205 -16.704 1.00 55.94 142 GLY A C 1
ATOM 1148 O O . GLY A 1 142 ? 0.868 12.314 -16.549 1.00 55.94 142 GLY A O 1
ATOM 1149 N N . GLU A 1 143 ? 1.681 14.315 -15.954 1.00 57.16 143 GLU A N 1
ATOM 1150 C CA . GLU A 1 143 ? 0.642 14.570 -14.938 1.00 57.16 143 GLU A CA 1
ATOM 1151 C C . GLU A 1 143 ? -0.758 14.703 -15.558 1.00 57.16 143 GLU A C 1
ATOM 1153 O O . GLU A 1 143 ? -1.732 14.210 -14.997 1.00 57.16 143 GLU A O 1
ATOM 1158 N N . LEU A 1 144 ? -0.873 15.328 -16.736 1.00 57.88 144 LEU A N 1
ATOM 1159 C CA . LEU A 1 144 ? -2.152 15.521 -17.427 1.00 57.88 144 LEU A CA 1
ATOM 1160 C C . LEU A 1 144 ? -2.665 14.219 -18.060 1.00 57.88 144 LEU A C 1
ATOM 1162 O O . LEU A 1 144 ? -3.867 13.959 -18.053 1.00 57.88 144 LEU A O 1
ATOM 1166 N N . ILE A 1 145 ? -1.763 13.389 -18.586 1.00 61.84 145 ILE A N 1
ATOM 1167 C CA . ILE A 1 145 ? -2.071 12.043 -19.076 1.00 61.84 145 ILE A CA 1
ATOM 1168 C C . ILE A 1 145 ? -2.527 11.182 -17.904 1.00 61.84 145 ILE A C 1
ATOM 1170 O O . ILE A 1 145 ? -3.567 10.544 -18.014 1.00 61.84 145 ILE A O 1
ATOM 1174 N N . LEU A 1 146 ? -1.824 11.221 -16.769 1.00 57.91 146 LEU A N 1
ATOM 1175 C CA . LEU A 1 146 ? -2.240 10.510 -15.564 1.00 57.91 146 LEU A CA 1
ATOM 1176 C C . LEU A 1 146 ? -3.598 11.009 -15.070 1.00 57.91 146 LEU A C 1
ATOM 1178 O O . LEU A 1 146 ? -4.472 10.194 -14.819 1.00 57.91 146 LEU A O 1
ATOM 1182 N N . TYR A 1 147 ? -3.821 12.324 -15.006 1.00 61.84 147 TYR A N 1
ATOM 1183 C CA . TYR A 1 147 ? -5.125 12.888 -14.661 1.00 61.84 147 TYR A CA 1
ATOM 1184 C C . TYR A 1 147 ? -6.214 12.392 -15.613 1.00 61.84 147 TYR A C 1
ATOM 1186 O O . TYR A 1 147 ? -7.270 11.969 -15.157 1.00 61.84 147 TYR A O 1
ATOM 1194 N N . THR A 1 148 ? -5.937 12.374 -16.918 1.00 62.66 148 THR A N 1
ATOM 1195 C CA . THR A 1 148 ? -6.876 11.866 -17.919 1.00 62.66 148 THR A CA 1
ATOM 1196 C C . THR A 1 148 ? -7.152 10.386 -17.688 1.00 62.66 148 THR A C 1
ATOM 1198 O O . THR A 1 148 ? -8.306 10.050 -17.531 1.00 62.66 148 THR A O 1
ATOM 1201 N N . PHE A 1 149 ? -6.144 9.519 -17.558 1.00 62.94 149 PHE A N 1
ATOM 1202 C CA . PHE A 1 149 ? -6.339 8.085 -17.296 1.00 62.94 149 PHE A CA 1
ATOM 1203 C C . PHE A 1 149 ? -7.053 7.798 -15.970 1.00 62.94 149 PHE A C 1
ATOM 1205 O O . PHE A 1 149 ? -7.885 6.900 -15.901 1.00 62.94 149 PHE A O 1
ATOM 1212 N N . MET A 1 150 ? -6.743 8.564 -14.926 1.00 62.47 150 MET A N 1
ATOM 1213 C CA . MET A 1 150 ? -7.355 8.437 -13.602 1.00 62.47 150 MET A CA 1
ATOM 1214 C C . MET A 1 150 ? -8.816 8.897 -13.570 1.00 62.47 150 MET A C 1
ATOM 1216 O O . MET A 1 150 ? -9.548 8.497 -12.672 1.00 62.47 150 MET A O 1
ATOM 1220 N N . HIS A 1 151 ? -9.231 9.743 -14.516 1.00 60.66 151 HIS A N 1
ATOM 1221 C CA . HIS A 1 151 ? -10.581 10.314 -14.576 1.00 60.66 151 HIS A CA 1
ATOM 1222 C C . HIS A 1 151 ? -11.312 9.977 -15.886 1.00 60.66 151 HIS A C 1
ATOM 1224 O O . HIS A 1 151 ? -12.395 10.499 -16.133 1.00 60.66 151 HIS A O 1
ATOM 1230 N N . SER A 1 152 ? -10.742 9.126 -16.744 1.00 45.97 152 SER A N 1
ATOM 1231 C CA . SER A 1 152 ? -11.336 8.725 -18.019 1.00 45.97 152 SER A CA 1
ATOM 1232 C C . SER A 1 152 ? -12.123 7.433 -17.864 1.00 45.97 152 SER A C 1
ATOM 1234 O O . SER A 1 152 ? -11.784 6.464 -18.524 1.00 45.97 152 SER A O 1
ATOM 1236 N N . GLU A 1 153 ? -13.148 7.423 -17.017 1.00 39.06 153 GLU A N 1
ATOM 1237 C CA . GLU A 1 153 ? -14.331 6.563 -17.169 1.00 39.06 153 GLU A CA 1
ATOM 1238 C C . GLU A 1 153 ? -15.543 7.286 -16.542 1.00 39.06 153 GLU A C 1
ATOM 1240 O O . GLU A 1 153 ? -15.741 7.265 -15.328 1.00 39.06 153 GLU A O 1
ATOM 1245 N N . GLU A 1 154 ? -16.325 7.956 -17.401 1.00 40.44 154 GLU A N 1
ATOM 1246 C CA . GLU A 1 154 ? -17.795 8.047 -17.312 1.00 40.44 154 GLU A CA 1
ATOM 1247 C C . GLU A 1 154 ? -18.390 7.209 -18.452 1.00 40.44 154 GLU A C 1
ATOM 1249 O O . GLU A 1 154 ? -17.846 7.288 -19.582 1.00 40.44 154 GLU A O 1
#

Foldseek 3Di:
DDDDDDDDDDDDDPDQFDWDWDWDDDPPTDIDIDGDARKAFDDPAWECAPQWIWTFIAHPPPRWTFIWIQHPVVRDIDTAHAAPVDTSPFPWDTFYDDPRWTWTWGQDPQRKIWIWTQPDPRDNVSTDTPDIDHPPVDPPCPVVVVVCRRPPDD

Sequence (154 aa):
MYEEYTFPQVTIEEYTHTDIWVYTVGTNSSWRLIEGATYSIHSRNHALVNGAIHWIATGMPGHSILVLSFDFEDEKFRSLSLPKSFSIEDTLDPLVESGGFLSLCHWKDDGNFDVWIMKDYGDQQSWTKQFSVMEPTLSGLGELILYTFMHSEE